Protein AF-A0A2C1KR64-F1 (afdb_monomer)

Foldseek 3Di:
DVVCVVPDDPLVVDPDDPDWDKDKDKDKDWDAPDDDPPPDDPPPPVPDDRTDTKMKMWMATPPSRDIDIDTDD

Nearest PDB structures (foldseek):
  1lxe-assembly1_A-2  TM=3.165E-01  e=1.648E+00  Sus scrofa
  3qrd-assembly3_A-2  TM=3.964E-01  e=3.679E+00  Homo sapiens
  2oba-assembly1_D  TM=4.109E-01  e=4.496E+00  Pseudomonas aeruginosa
  6fk0-assembly1_B  TM=3.424E-01  e=3.933E+00  Homo sapiens
  3sva-assembly1_A  TM=3.437E-01  e=7.679E+00  Homo sapiens

Solvent-accessible surface area (backbone atoms only — not comparable to full-atom values): 4922 Å² total; per-residue (Å²): 110,73,73,53,70,75,67,60,56,79,78,67,78,58,90,76,68,100,72,83,57,76,49,74,50,75,49,77,48,69,45,73,61,74,83,58,96,88,72,85,56,94,88,46,84,92,70,67,64,63,55,48,82,41,37,36,44,38,38,31,31,79,84,79,72,48,72,49,76,47,80,55,132

Mean predicted aligne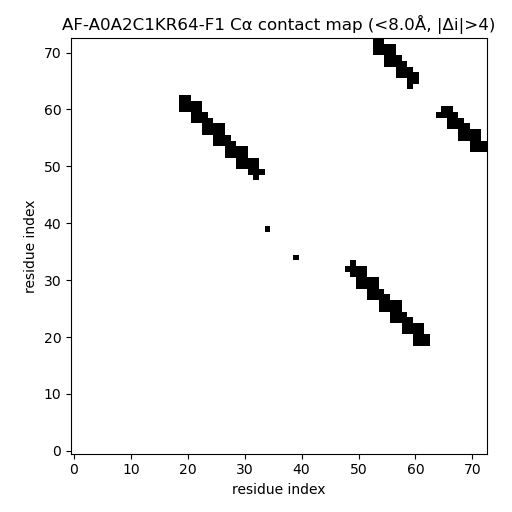d error: 12.03 Å

Sequence (73 aa):
MEFLERHEKATLARMEFPQIWLNTDKMIYSLNNVRKKGQGGREFDDVEESQFPTHIVVTADVHSQYMFRTDVA

Structure (mmCIF, N/CA/C/O backbone):
data_AF-A0A2C1KR64-F1
#
_entry.id   AF-A0A2C1KR64-F1
#
loop_
_atom_site.group_PDB
_atom_site.id
_atom_site.type_symbol
_atom_site.label_atom_id
_atom_site.label_alt_id
_atom_site.label_comp_id
_atom_site.label_asym_id
_atom_site.label_entity_id
_atom_site.label_seq_id
_atom_site.pdbx_PDB_ins_code
_atom_site.Cartn_x
_atom_site.Cartn_y
_atom_site.Cartn_z
_atom_site.occupancy
_atom_site.B_iso_or_equiv
_atom_site.auth_seq_id
_atom_site.auth_comp_id
_atom_site.auth_asym_id
_atom_site.auth_atom_id
_atom_site.pdbx_PDB_model_num
ATOM 1 N N . MET A 1 1 ? 9.091 10.962 9.547 1.00 48.94 1 MET A N 1
ATOM 2 C CA . MET A 1 1 ? 8.217 10.622 10.689 1.00 48.94 1 MET A CA 1
ATOM 3 C C . MET A 1 1 ? 7.805 11.844 11.502 1.00 48.94 1 MET A C 1
ATOM 5 O O . MET A 1 1 ? 6.659 11.893 11.909 1.00 48.94 1 MET A O 1
ATOM 9 N N . GLU A 1 2 ? 8.651 12.873 11.620 1.00 47.62 2 GLU A N 1
ATOM 10 C CA . GLU A 1 2 ? 8.371 14.101 12.396 1.00 47.62 2 GLU A CA 1
ATOM 11 C C . GLU A 1 2 ? 7.042 14.821 12.055 1.00 47.62 2 GLU A C 1
ATOM 13 O O . GLU A 1 2 ? 6.396 15.397 12.926 1.00 47.62 2 GLU A O 1
ATOM 18 N N . PHE A 1 3 ? 6.597 14.782 10.792 1.00 53.84 3 PHE A N 1
ATOM 19 C CA . PHE A 1 3 ? 5.333 15.406 10.375 1.00 53.84 3 PHE A CA 1
ATOM 20 C C . PHE A 1 3 ? 4.086 14.650 10.862 1.00 53.84 3 PHE A C 1
ATOM 22 O O . PHE A 1 3 ? 3.087 15.281 11.195 1.00 53.84 3 PHE A O 1
ATOM 29 N N . LEU A 1 4 ? 4.145 13.314 10.919 1.00 55.69 4 LEU A N 1
ATOM 30 C CA . LEU A 1 4 ? 3.059 12.496 11.463 1.00 55.69 4 LEU A CA 1
ATOM 31 C C . LEU A 1 4 ? 2.958 12.747 12.970 1.00 55.69 4 LEU A C 1
ATOM 33 O O . LEU A 1 4 ? 1.926 13.217 13.431 1.00 55.69 4 LEU A O 1
ATOM 37 N N . GLU A 1 5 ? 4.064 12.616 13.701 1.00 59.81 5 GLU A N 1
ATOM 38 C CA . GLU A 1 5 ? 4.099 12.784 15.163 1.00 59.81 5 GLU A CA 1
ATOM 39 C C . GLU A 1 5 ? 3.558 14.139 15.663 1.00 59.81 5 GLU A C 1
ATOM 41 O O . GLU A 1 5 ? 2.940 14.200 16.723 1.00 59.81 5 GLU A O 1
ATOM 46 N N . ARG A 1 6 ? 3.741 15.239 14.913 1.00 64.06 6 ARG A N 1
ATOM 47 C CA . ARG A 1 6 ? 3.201 16.566 15.290 1.00 64.06 6 ARG A CA 1
ATOM 48 C C . ARG A 1 6 ? 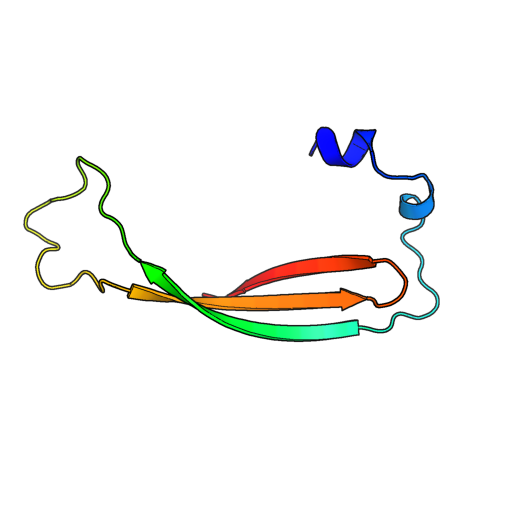1.698 16.727 15.080 1.00 64.06 6 ARG A C 1
ATOM 50 O O . ARG A 1 6 ? 1.089 17.570 15.738 1.00 64.06 6 ARG A O 1
ATOM 57 N N . HIS A 1 7 ? 1.125 16.011 14.118 1.00 63.19 7 HIS A N 1
ATOM 58 C CA . HIS A 1 7 ? -0.256 16.208 13.668 1.00 63.19 7 HIS A CA 1
ATOM 59 C C . HIS A 1 7 ? -1.174 15.022 13.983 1.00 63.19 7 HIS A C 1
ATOM 61 O O . HIS A 1 7 ? -2.386 15.118 13.769 1.00 63.19 7 HIS A O 1
ATOM 67 N N . GLU A 1 8 ? -0.632 13.932 14.525 1.00 58.03 8 GLU A N 1
ATOM 68 C CA . GLU A 1 8 ? -1.423 12.850 15.092 1.00 58.03 8 GLU A CA 1
ATOM 69 C C . GLU A 1 8 ? -2.279 13.374 16.252 1.00 58.03 8 GLU A C 1
ATOM 71 O O . GLU A 1 8 ? -1.798 13.831 17.289 1.00 58.03 8 GLU A O 1
ATOM 76 N N . LYS A 1 9 ? -3.602 13.330 16.067 1.00 58.31 9 LYS A N 1
ATOM 77 C CA . LYS A 1 9 ? -4.566 13.593 17.139 1.00 58.31 9 LYS A CA 1
ATOM 78 C C . LYS A 1 9 ? -4.394 12.531 18.230 1.00 58.31 9 LYS A C 1
ATOM 80 O O . LYS A 1 9 ? -4.179 11.366 17.917 1.00 58.31 9 LYS A O 1
ATOM 85 N N . ALA A 1 10 ? -4.601 12.905 19.496 1.00 57.09 10 ALA A N 1
ATOM 86 C CA . ALA A 1 10 ? -4.521 12.025 20.676 1.00 57.09 10 ALA A CA 1
ATOM 87 C C . ALA A 1 10 ? -5.314 10.699 20.572 1.00 57.09 10 ALA A C 1
ATOM 89 O O . ALA A 1 10 ? -5.058 9.761 21.322 1.00 57.09 10 ALA A O 1
ATOM 90 N N . THR A 1 11 ? -6.245 10.595 19.622 1.00 52.59 11 THR A N 1
ATOM 91 C CA . THR A 1 11 ? -6.933 9.362 19.219 1.00 52.59 11 THR A CA 1
ATOM 92 C C . THR A 1 11 ? -5.988 8.236 18.772 1.00 52.59 11 THR A C 1
ATOM 94 O O 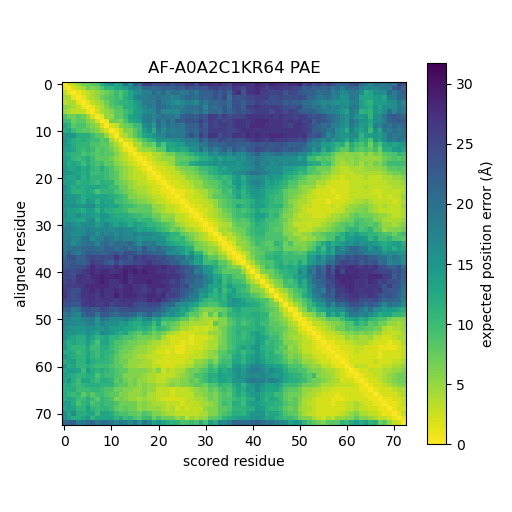. THR A 1 11 ? -6.382 7.079 18.825 1.00 52.59 11 THR A O 1
ATOM 97 N N . LEU A 1 12 ? -4.750 8.559 18.383 1.00 53.81 12 LEU A N 1
ATOM 98 C CA . LEU A 1 12 ? -3.718 7.613 17.940 1.00 53.81 12 LEU A CA 1
ATOM 99 C C . LEU A 1 12 ? -2.898 6.992 19.077 1.00 53.81 12 LEU A C 1
ATOM 101 O O . LEU A 1 12 ? -2.197 6.008 18.870 1.00 53.81 12 LEU A O 1
ATOM 105 N N . ALA A 1 13 ? -2.996 7.535 20.295 1.00 59.94 13 ALA A N 1
ATOM 106 C CA . ALA A 1 13 ? -2.268 7.003 21.448 1.00 59.94 13 ALA A CA 1
ATOM 107 C C . ALA A 1 13 ? -2.790 5.624 21.892 1.00 59.94 13 ALA A C 1
ATOM 109 O O . ALA A 1 13 ? -2.121 4.910 22.638 1.00 59.94 13 ALA A O 1
ATOM 110 N N . ARG A 1 14 ? -3.994 5.243 21.451 1.00 63.62 14 ARG A N 1
ATOM 111 C CA . ARG A 1 14 ? -4.600 3.947 21.749 1.00 63.62 14 ARG A CA 1
ATOM 112 C C . ARG A 1 14 ? -4.416 3.000 20.567 1.00 63.62 14 ARG A C 1
ATOM 114 O O . ARG A 1 14 ? -5.116 3.104 19.570 1.00 63.62 14 ARG A O 1
ATOM 121 N N . MET A 1 15 ? -3.512 2.037 20.734 1.00 69.50 15 MET A N 1
ATOM 122 C CA . MET A 1 15 ? -3.325 0.892 19.828 1.00 69.50 15 MET A CA 1
ATOM 123 C C . MET A 1 15 ? -4.278 -0.280 20.133 1.00 69.50 15 MET A C 1
ATOM 125 O O . MET A 1 15 ? -4.120 -1.374 19.597 1.00 69.50 15 MET A O 1
ATOM 129 N N . GLU A 1 16 ? -5.254 -0.075 21.018 1.00 75.19 16 GLU A N 1
ATOM 130 C CA . GLU A 1 16 ? -6.227 -1.091 21.409 1.00 75.19 16 GLU A CA 1
ATOM 131 C C . GLU A 1 16 ? -7.535 -0.885 20.649 1.00 75.19 16 GLU A C 1
ATOM 133 O O . GLU A 1 16 ? -8.247 0.100 20.857 1.00 75.19 16 GLU A O 1
ATOM 138 N N . PHE A 1 17 ? -7.869 -1.852 19.799 1.00 75.62 17 PHE A N 1
ATOM 139 C CA . PHE A 1 17 ? -9.097 -1.858 19.016 1.00 75.62 17 PHE A CA 1
ATOM 140 C C . PHE A 1 17 ? -9.902 -3.115 19.380 1.00 75.62 17 PHE A C 1
ATOM 142 O O . PHE A 1 17 ? -9.491 -4.216 19.014 1.00 75.62 17 PHE A O 1
ATOM 149 N N . PRO A 1 18 ? -11.034 -2.995 20.103 1.00 80.38 18 PRO A N 1
ATOM 150 C CA . PRO A 1 18 ? -11.851 -4.151 20.492 1.00 80.38 18 PRO A CA 1
ATOM 151 C C . PRO A 1 18 ? -12.405 -4.931 19.293 1.00 80.38 18 PRO A C 1
ATOM 153 O O . PRO A 1 18 ? -12.653 -6.130 19.386 1.00 80.38 18 PRO A O 1
ATOM 156 N N . GLN A 1 19 ? -12.609 -4.240 18.171 1.00 80.88 19 GLN A N 1
ATOM 157 C CA . GLN A 1 19 ? -13.051 -4.803 16.906 1.00 80.88 19 GLN A CA 1
ATOM 158 C C . GLN A 1 19 ? -12.484 -3.962 15.761 1.00 80.88 19 GLN A C 1
ATOM 160 O O . GLN A 1 19 ? -12.427 -2.737 15.867 1.00 80.88 19 GLN A O 1
ATOM 165 N N . ILE A 1 20 ? -12.083 -4.626 14.677 1.00 81.56 20 ILE A N 1
ATOM 166 C CA . ILE A 1 20 ? -11.518 -3.997 13.480 1.00 81.56 20 ILE A CA 1
ATOM 167 C C . ILE A 1 20 ? -12.270 -4.528 12.258 1.00 81.56 20 ILE A C 1
ATOM 169 O O . ILE A 1 20 ? -12.505 -5.734 12.150 1.00 81.56 20 ILE A O 1
ATOM 173 N N . TRP A 1 21 ? -12.636 -3.636 11.341 1.00 85.12 21 TRP A N 1
ATOM 174 C CA . TRP A 1 21 ? -13.283 -3.959 10.073 1.00 85.12 21 TRP A CA 1
ATOM 175 C C . TRP A 1 21 ? -12.318 -3.668 8.932 1.00 85.12 21 TRP A C 1
ATOM 177 O O . TRP A 1 21 ? -12.275 -2.563 8.394 1.00 85.12 21 TRP A O 1
ATOM 187 N N . LEU A 1 22 ? -11.537 -4.686 8.577 1.00 87.25 22 LEU A N 1
ATOM 188 C CA . LEU A 1 22 ? -10.516 -4.586 7.544 1.00 87.25 22 LEU A CA 1
ATOM 189 C C . LEU A 1 22 ? -11.124 -4.759 6.154 1.00 87.25 22 LEU A C 1
ATOM 191 O O . LEU A 1 22 ? -11.815 -5.740 5.880 1.00 87.25 22 LEU A O 1
ATOM 195 N N . ASN A 1 23 ? -10.808 -3.825 5.266 1.00 89.00 23 ASN A N 1
ATOM 196 C CA . ASN A 1 23 ? -11.039 -3.943 3.838 1.00 89.00 23 ASN A CA 1
ATOM 197 C C . ASN A 1 23 ? -9.682 -3.969 3.128 1.00 89.00 23 ASN A C 1
ATOM 199 O O . ASN A 1 23 ? -8.894 -3.032 3.274 1.00 89.00 23 ASN A O 1
ATOM 203 N N . THR A 1 24 ? -9.407 -5.054 2.406 1.00 90.69 24 THR A N 1
ATOM 204 C CA . THR A 1 24 ? -8.143 -5.275 1.700 1.00 90.69 24 THR A CA 1
ATOM 205 C C . THR A 1 24 ? -8.393 -5.325 0.205 1.00 90.69 24 THR A C 1
ATOM 207 O O . THR A 1 24 ? -9.190 -6.136 -0.262 1.00 90.69 24 THR A O 1
ATOM 210 N N . ASP A 1 25 ? -7.653 -4.508 -0.534 1.00 91.12 25 ASP A N 1
ATOM 211 C CA . ASP A 1 25 ? -7.653 -4.492 -1.990 1.00 91.12 25 ASP A CA 1
ATOM 212 C C . ASP A 1 25 ? -6.233 -4.705 -2.536 1.00 91.12 25 ASP A C 1
ATOM 214 O O . ASP A 1 25 ? -5.230 -4.341 -1.909 1.00 91.12 25 ASP A O 1
ATOM 218 N N . LYS A 1 26 ? -6.147 -5.318 -3.718 1.00 90.88 26 LYS A N 1
ATOM 219 C CA . LYS A 1 26 ? -4.901 -5.543 -4.448 1.00 90.88 26 LYS A CA 1
ATOM 220 C C . LYS A 1 26 ? -4.947 -4.758 -5.746 1.00 90.88 26 LYS A C 1
ATOM 222 O O . LYS A 1 26 ? -5.703 -5.080 -6.657 1.00 90.88 26 LYS A O 1
ATOM 227 N N . MET A 1 27 ? -4.039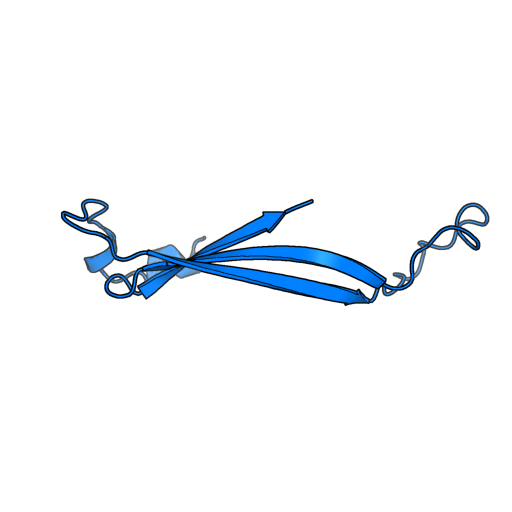 -3.801 -5.869 1.0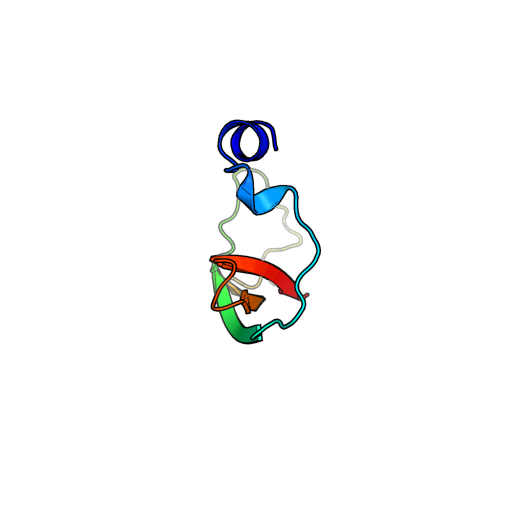0 88.06 27 MET A N 1
ATOM 228 C CA . MET A 1 27 ? -3.860 -3.047 -7.100 1.00 88.06 27 MET A CA 1
ATOM 229 C C . MET A 1 27 ? -2.616 -3.543 -7.835 1.00 88.06 27 MET A C 1
ATOM 231 O O . MET A 1 27 ? -1.562 -3.777 -7.242 1.00 88.06 27 MET A O 1
ATOM 235 N N . ILE A 1 28 ? -2.751 -3.700 -9.149 1.00 88.50 28 ILE A N 1
ATOM 236 C CA . ILE A 1 28 ? -1.647 -3.984 -10.062 1.00 88.50 28 ILE A CA 1
ATOM 237 C C . ILE A 1 28 ? -1.474 -2.746 -10.929 1.00 88.50 28 ILE A C 1
ATOM 239 O O . ILE A 1 28 ? -2.429 -2.320 -11.580 1.00 88.50 28 ILE A O 1
ATOM 243 N N . TYR A 1 29 ? -0.281 -2.164 -10.934 1.00 82.50 29 TYR A N 1
ATOM 244 C CA . TYR A 1 29 ? 0.034 -1.050 -11.818 1.00 82.50 29 TYR A CA 1
ATOM 245 C C . TYR A 1 29 ? 1.387 -1.251 -12.483 1.00 82.50 29 TYR A C 1
ATOM 247 O O . TYR A 1 29 ? 2.317 -1.804 -11.903 1.00 82.50 29 TYR A O 1
ATOM 255 N N . SER A 1 30 ? 1.491 -0.770 -13.714 1.00 84.50 30 SER A N 1
ATOM 256 C CA . SER A 1 30 ? 2.732 -0.785 -14.475 1.00 84.50 30 SER A CA 1
ATOM 257 C C . SER A 1 30 ? 3.450 0.542 -14.289 1.00 84.50 30 SER A C 1
ATOM 259 O O . SER A 1 30 ? 2.939 1.591 -14.688 1.00 84.50 30 SER A O 1
ATOM 261 N N . LEU A 1 31 ? 4.630 0.512 -13.671 1.00 80.88 31 LEU A N 1
ATOM 262 C CA . LEU A 1 31 ? 5.490 1.688 -13.595 1.00 80.88 31 LEU A CA 1
ATOM 263 C C . LEU A 1 31 ? 6.333 1.797 -14.856 1.00 80.88 31 LEU A C 1
ATOM 265 O O . LEU A 1 31 ? 6.976 0.834 -15.268 1.00 80.88 31 LEU A O 1
ATOM 269 N N . ASN A 1 32 ? 6.371 2.997 -15.429 1.00 79.56 32 ASN A N 1
ATOM 270 C CA . ASN A 1 32 ? 7.295 3.298 -16.510 1.00 79.56 32 ASN A CA 1
ATOM 271 C C . ASN A 1 32 ? 8.716 3.356 -15.953 1.00 79.56 32 ASN A C 1
ATOM 273 O O . ASN A 1 32 ? 9.019 4.177 -15.081 1.00 79.56 32 ASN A O 1
ATOM 277 N N . ASN A 1 33 ? 9.593 2.521 -16.497 1.00 73.94 33 ASN A N 1
ATOM 278 C CA . ASN A 1 33 ? 11.009 2.574 -16.184 1.00 73.94 33 ASN A CA 1
ATOM 279 C C . ASN A 1 33 ? 11.666 3.734 -16.949 1.00 73.94 33 ASN A C 1
ATOM 281 O O . ASN A 1 33 ? 12.150 3.577 -18.070 1.00 73.94 33 ASN A O 1
ATOM 285 N N . VAL A 1 34 ? 11.633 4.939 -16.376 1.00 73.69 34 VAL A N 1
ATOM 286 C CA . VAL A 1 34 ? 12.281 6.110 -16.983 1.00 73.69 34 VAL A CA 1
ATOM 287 C C . VAL A 1 34 ? 13.766 6.107 -16.620 1.00 73.69 34 VAL A C 1
ATOM 289 O O . VAL A 1 34 ? 14.132 6.376 -15.474 1.00 73.69 34 VAL A O 1
ATOM 292 N N . ARG A 1 35 ? 14.625 5.848 -17.615 1.00 67.56 35 ARG A N 1
ATOM 293 C CA . ARG A 1 35 ? 16.090 5.876 -17.470 1.00 67.56 35 ARG A CA 1
ATOM 294 C C . ARG A 1 35 ? 16.557 7.202 -16.859 1.00 67.56 35 ARG A C 1
ATOM 296 O O . ARG A 1 35 ? 16.257 8.279 -17.382 1.00 67.56 35 ARG A O 1
ATOM 303 N N . LYS A 1 36 ? 17.361 7.144 -15.792 1.00 71.56 36 LYS A N 1
ATOM 304 C CA . LYS A 1 36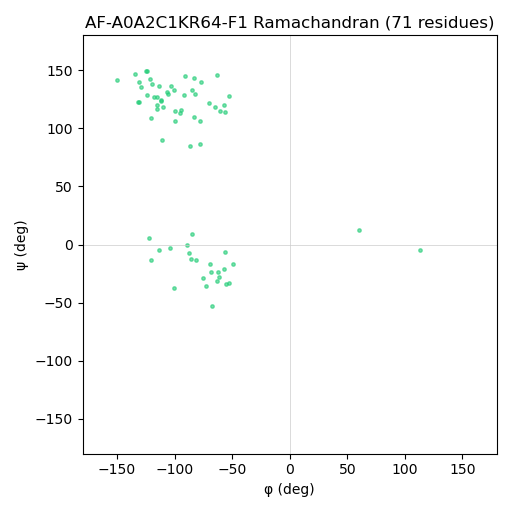 ? 18.071 8.328 -15.286 1.00 71.56 36 LYS A CA 1
AT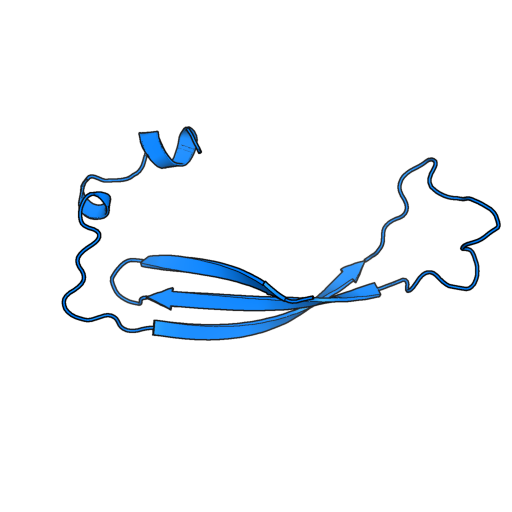OM 305 C C . LYS A 1 36 ? 19.360 8.544 -16.080 1.00 71.56 36 LYS A C 1
ATOM 307 O O . LYS A 1 36 ? 20.046 7.600 -16.472 1.00 71.56 36 LYS A O 1
ATOM 312 N N . LYS A 1 37 ? 19.706 9.813 -16.323 1.00 65.25 37 LYS A N 1
ATOM 313 C CA . LYS A 1 37 ? 20.914 10.209 -17.065 1.00 65.25 37 LYS A CA 1
ATOM 314 C C . LYS A 1 37 ? 22.158 9.598 -16.396 1.00 65.25 37 LYS A C 1
ATOM 316 O O . LYS A 1 37 ? 22.470 9.960 -15.268 1.00 65.25 37 LYS A O 1
ATOM 321 N N . GLY A 1 38 ? 22.839 8.681 -17.090 1.00 69.44 38 GLY A N 1
ATOM 322 C CA . GLY A 1 38 ? 24.025 7.966 -16.591 1.00 69.44 38 GLY A CA 1
ATOM 323 C C . GLY A 1 38 ? 23.857 6.454 -16.369 1.00 69.44 38 GLY A C 1
ATOM 324 O O . GLY A 1 38 ? 24.850 5.799 -16.083 1.00 69.44 38 GLY A O 1
ATOM 325 N N . GLN A 1 39 ? 22.653 5.887 -16.534 1.00 65.50 39 GLN A N 1
ATOM 326 C CA . GLN A 1 39 ? 22.400 4.439 -16.375 1.00 65.50 39 GLN A CA 1
ATOM 327 C C . GLN A 1 39 ? 22.591 3.589 -17.652 1.00 65.50 39 GLN A C 1
ATOM 329 O O . GLN A 1 39 ? 22.422 2.379 -17.604 1.00 65.50 39 GLN A O 1
ATOM 334 N N . GLY A 1 40 ? 22.949 4.183 -18.794 1.00 58.62 40 GLY A N 1
ATOM 335 C CA . GLY A 1 40 ? 23.085 3.457 -20.064 1.00 58.62 40 GLY A CA 1
ATOM 336 C C . GLY A 1 40 ? 24.467 2.829 -20.255 1.00 58.62 40 GLY A C 1
ATOM 337 O O . GLY A 1 40 ? 25.332 3.439 -20.881 1.00 58.62 40 GLY A O 1
ATOM 338 N N . GLY A 1 41 ? 24.679 1.626 -19.720 1.00 62.12 41 GLY A N 1
ATOM 339 C CA . GLY A 1 41 ? 25.774 0.741 -20.128 1.00 62.12 41 GLY A CA 1
ATOM 340 C C . GLY A 1 41 ? 25.323 -0.198 -21.252 1.00 62.12 41 GLY A C 1
ATOM 341 O O . GLY A 1 41 ? 24.181 -0.645 -21.249 1.00 62.12 41 GLY A O 1
ATOM 342 N N . ARG A 1 42 ? 26.224 -0.530 -22.190 1.00 58.97 42 ARG A N 1
ATOM 343 C CA . ARG A 1 42 ? 25.987 -1.415 -23.359 1.00 58.97 42 ARG A CA 1
ATOM 344 C C . ARG A 1 42 ? 25.463 -2.829 -23.033 1.00 58.97 42 ARG A C 1
ATOM 346 O O . ARG A 1 42 ? 25.163 -3.573 -23.956 1.00 58.97 42 ARG A O 1
ATOM 353 N N . GLU A 1 43 ? 25.377 -3.207 -21.760 1.00 57.69 43 GLU A N 1
ATOM 354 C CA . GLU A 1 43 ? 24.939 -4.533 -21.301 1.00 57.69 43 GLU A CA 1
ATOM 355 C C . GLU A 1 43 ? 23.418 -4.674 -21.108 1.00 57.69 43 GLU A C 1
ATOM 357 O O . GLU A 1 43 ? 22.953 -5.786 -20.884 1.00 57.69 43 GLU A O 1
ATOM 362 N N . PHE A 1 44 ? 22.632 -3.593 -21.213 1.00 55.94 44 PHE A N 1
ATOM 363 C CA . PHE A 1 44 ? 21.203 -3.610 -20.843 1.00 55.94 44 PHE A CA 1
ATOM 364 C C . PHE A 1 44 ? 20.225 -3.222 -21.966 1.00 55.94 44 PHE A C 1
ATOM 366 O O . PHE A 1 44 ? 19.026 -3.122 -21.714 1.00 55.94 44 PHE A O 1
ATOM 373 N N . ASP A 1 45 ? 20.691 -3.015 -23.203 1.00 58.50 45 ASP A N 1
ATOM 374 C CA . ASP A 1 45 ? 19.824 -2.522 -24.291 1.00 58.50 45 ASP A CA 1
ATOM 375 C C . ASP A 1 45 ? 18.749 -3.528 -24.751 1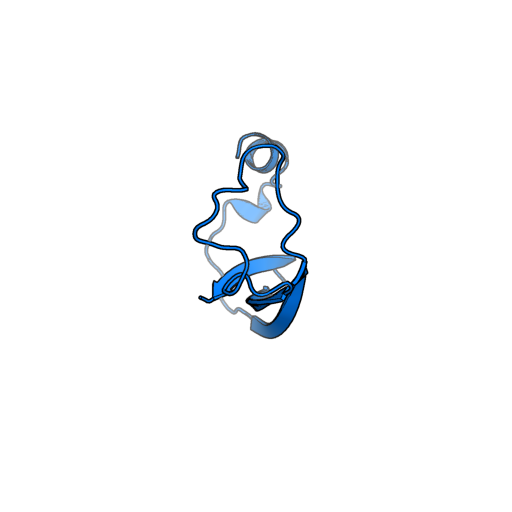.00 58.50 45 ASP A C 1
ATOM 377 O O . ASP A 1 45 ? 17.699 -3.092 -25.215 1.00 58.50 45 ASP A O 1
ATOM 381 N N . ASP A 1 46 ? 18.947 -4.836 -24.543 1.00 56.84 46 ASP A N 1
ATOM 382 C CA . ASP A 1 46 ? 17.995 -5.879 -24.971 1.00 56.84 46 ASP A CA 1
ATOM 383 C C . ASP A 1 46 ? 17.147 -6.478 -23.825 1.00 56.84 46 ASP A C 1
ATOM 385 O O . ASP A 1 46 ? 16.293 -7.328 -24.076 1.00 56.84 46 ASP A O 1
ATOM 389 N N . VAL A 1 47 ? 17.368 -6.070 -22.564 1.00 58.00 47 VAL A N 1
ATOM 390 C CA . VAL A 1 47 ? 16.800 -6.751 -21.371 1.00 58.00 47 VAL A CA 1
ATOM 391 C C . VAL A 1 47 ? 15.907 -5.844 -20.513 1.00 58.00 47 VAL A C 1
ATOM 393 O O . VAL A 1 47 ? 15.173 -6.329 -19.654 1.00 58.00 47 VAL A O 1
ATOM 396 N N . GLU A 1 48 ? 15.924 -4.527 -20.717 1.00 62.62 48 GLU A N 1
ATOM 397 C CA . GLU A 1 48 ? 15.130 -3.625 -19.880 1.00 62.62 48 GLU A CA 1
ATOM 398 C C . GLU A 1 48 ? 13.649 -3.623 -20.279 1.00 62.62 48 GLU A C 1
ATOM 400 O O . GLU A 1 48 ? 13.243 -3.012 -21.270 1.00 62.62 48 GLU A O 1
ATOM 405 N N . GLU A 1 49 ? 12.812 -4.263 -19.458 1.00 64.94 49 GLU A N 1
ATOM 406 C CA . GLU A 1 49 ? 11.362 -4.099 -19.531 1.00 64.94 49 GLU A CA 1
ATOM 407 C C . GLU A 1 49 ? 10.997 -2.614 -19.369 1.00 64.94 49 GLU A C 1
ATOM 409 O O . GLU A 1 49 ? 11.284 -1.968 -18.357 1.00 64.94 49 GLU A O 1
ATOM 414 N N . SER A 1 50 ? 10.339 -2.054 -20.390 1.00 66.75 50 SER A N 1
ATOM 415 C CA . SER A 1 50 ? 9.872 -0.660 -20.377 1.00 66.75 50 SER A CA 1
ATOM 416 C C . SER A 1 50 ? 8.842 -0.397 -19.274 1.00 66.75 50 SER A C 1
ATOM 418 O O . SER A 1 50 ? 8.646 0.756 -18.873 1.00 66.75 50 SER A O 1
ATOM 420 N N . GLN A 1 51 ? 8.150 -1.445 -18.830 1.00 69.81 51 GLN A N 1
ATOM 421 C CA . GLN A 1 51 ? 7.134 -1.384 -17.797 1.00 69.81 51 GLN A CA 1
ATOM 422 C C . GLN A 1 51 ? 7.372 -2.483 -16.777 1.00 69.81 51 GLN A C 1
ATOM 424 O O . GLN A 1 51 ? 7.356 -3.656 -17.132 1.00 69.81 51 GLN A O 1
ATOM 429 N N . PHE A 1 52 ? 7.525 -2.091 -15.515 1.00 76.12 52 PHE A N 1
ATOM 430 C CA . PHE A 1 52 ? 7.626 -3.039 -14.416 1.00 76.12 52 PHE A CA 1
ATOM 431 C C . PHE A 1 52 ? 6.249 -3.234 -13.779 1.00 76.12 52 PHE A C 1
ATOM 433 O O . PHE A 1 52 ? 5.721 -2.280 -13.184 1.00 76.12 52 PHE A O 1
ATOM 440 N N . PRO A 1 53 ? 5.642 -4.431 -13.89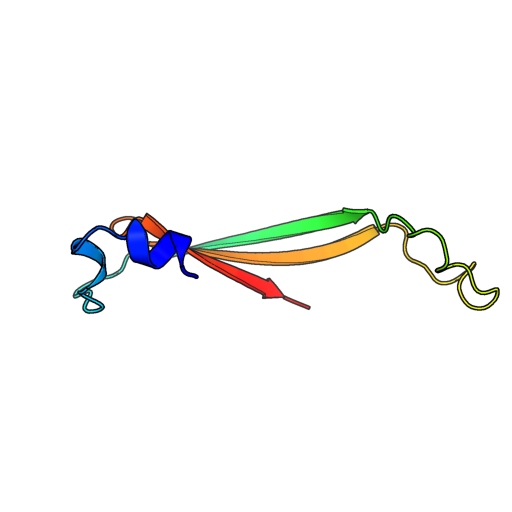2 1.00 79.44 53 PRO A N 1
ATOM 441 C CA . PRO A 1 53 ? 4.418 -4.731 -13.169 1.00 79.44 53 PRO A CA 1
ATOM 442 C C . PRO A 1 53 ? 4.726 -4.715 -11.672 1.00 79.44 53 PRO A C 1
ATOM 444 O O . PRO A 1 53 ? 5.547 -5.478 -11.177 1.00 79.44 53 PRO A O 1
ATOM 447 N N . THR A 1 54 ? 4.078 -3.808 -10.950 1.00 82.88 54 THR A N 1
ATOM 448 C CA . THR A 1 54 ? 4.201 -3.688 -9.499 1.00 82.88 54 THR A CA 1
ATOM 449 C C . THR A 1 54 ? 2.870 -4.048 -8.862 1.00 82.88 54 THR A C 1
ATOM 451 O O . THR A 1 54 ? 1.800 -3.630 -9.319 1.00 82.88 54 THR A O 1
ATOM 454 N N . HIS A 1 55 ? 2.932 -4.829 -7.791 1.00 89.69 55 HIS A N 1
ATOM 455 C CA . HIS A 1 55 ? 1.767 -5.202 -7.009 1.00 89.69 55 HIS A CA 1
ATOM 456 C C . HIS A 1 55 ? 1.789 -4.451 -5.687 1.00 89.69 55 HIS A C 1
ATOM 458 O O . HIS A 1 55 ? 2.794 -4.462 -4.980 1.00 89.69 55 HIS A O 1
ATOM 464 N N . ILE A 1 56 ? 0.664 -3.844 -5.326 1.00 91.00 56 ILE A N 1
ATOM 465 C CA . ILE A 1 56 ? 0.464 -3.320 -3.979 1.00 91.00 56 ILE A CA 1
ATOM 466 C C . ILE A 1 56 ? -0.748 -3.977 -3.351 1.00 91.00 56 ILE A C 1
ATOM 468 O O . ILE A 1 56 ? -1.760 -4.230 -4.009 1.00 91.00 56 ILE A O 1
ATOM 472 N N . VAL A 1 57 ? -0.632 -4.239 -2.058 1.00 91.50 57 VAL A N 1
ATOM 473 C CA . VAL A 1 57 ? -1.753 -4.642 -1.221 1.00 91.50 57 VAL A CA 1
ATOM 474 C C . VAL A 1 57 ? -2.012 -3.499 -0.258 1.00 91.50 57 VAL A C 1
ATOM 476 O O . VAL A 1 57 ? -1.105 -3.034 0.438 1.00 91.50 57 VAL A O 1
ATOM 479 N N . VAL A 1 58 ? -3.249 -3.018 -0.262 1.00 91.12 58 VAL A N 1
ATOM 480 C CA . VAL A 1 58 ? -3.704 -1.926 0.590 1.00 91.12 58 VAL A CA 1
ATOM 481 C C . VAL A 1 58 ? -4.793 -2.470 1.493 1.00 91.12 58 VAL A C 1
ATOM 483 O O . VAL A 1 58 ? -5.767 -3.040 1.015 1.00 91.12 58 VAL A O 1
ATOM 486 N N . THR A 1 59 ? -4.638 -2.273 2.794 1.00 91.38 59 THR A N 1
ATOM 487 C CA . THR A 1 59 ? -5.634 -2.650 3.793 1.00 91.38 59 THR A CA 1
ATOM 488 C C . THR A 1 59 ? -5.997 -1.429 4.614 1.00 91.38 59 THR A C 1
ATOM 490 O O . THR A 1 59 ? -5.113 -0.767 5.155 1.00 91.38 59 THR A O 1
ATOM 493 N N . ALA A 1 60 ? -7.286 -1.141 4.739 1.00 89.44 60 ALA A N 1
ATOM 494 C CA . ALA A 1 60 ? -7.790 -0.055 5.565 1.00 89.44 60 ALA A CA 1
ATOM 495 C C . ALA A 1 60 ? -8.811 -0.566 6.576 1.00 89.44 60 ALA A C 1
ATOM 497 O O . ALA A 1 60 ? -9.546 -1.512 6.295 1.00 89.44 60 ALA A O 1
ATOM 498 N N . ASP A 1 61 ? -8.880 0.086 7.732 1.00 86.12 61 ASP A N 1
ATOM 499 C CA . ASP A 1 61 ? -9.985 -0.102 8.667 1.00 86.12 61 ASP A CA 1
ATOM 500 C C . ASP A 1 61 ? -10.995 1.046 8.545 1.00 86.12 61 ASP A C 1
ATOM 502 O O . ASP A 1 61 ? -10.634 2.226 8.520 1.00 86.12 61 ASP A O 1
ATOM 506 N N . VAL A 1 62 ? -12.279 0.688 8.472 1.00 79.69 62 VAL A N 1
ATOM 507 C CA . VAL A 1 62 ? -13.379 1.624 8.180 1.00 79.69 62 VAL A CA 1
ATOM 508 C C . VAL A 1 62 ? -13.525 2.706 9.255 1.00 79.69 62 VAL A C 1
ATOM 510 O O . VAL A 1 62 ? -13.938 3.825 8.948 1.00 79.69 62 VAL A O 1
ATOM 513 N N . HIS A 1 63 ? -13.199 2.396 10.511 1.00 79.44 63 HIS A N 1
ATOM 514 C CA . HIS A 1 63 ? -13.472 3.289 11.640 1.00 79.44 63 HIS A CA 1
ATOM 515 C C . HIS A 1 63 ? -12.257 4.087 12.096 1.00 79.44 63 HIS A C 1
ATOM 517 O O . HIS A 1 63 ? -12.394 5.252 12.465 1.00 79.44 63 HIS A O 1
ATOM 523 N N . SER A 1 64 ? -11.076 3.483 12.067 1.00 76.44 64 SER A N 1
ATOM 524 C CA . SER A 1 64 ? -9.842 4.129 12.507 1.00 76.44 64 SER A CA 1
ATOM 525 C C . SER A 1 64 ? -9.229 5.049 11.452 1.00 76.44 64 SER A C 1
ATOM 527 O O . SER A 1 64 ? -8.363 5.854 11.781 1.00 76.44 64 SER A O 1
ATOM 529 N N . GLN A 1 65 ? -9.692 4.960 10.197 1.00 75.62 65 GLN A N 1
ATOM 530 C CA . GLN A 1 65 ? -9.154 5.709 9.056 1.00 75.62 65 GLN A CA 1
ATOM 531 C C . GLN A 1 65 ? -7.667 5.419 8.784 1.00 75.62 65 GLN A C 1
ATOM 533 O O . GLN A 1 65 ? -7.038 6.123 7.990 1.00 75.62 65 GLN A O 1
ATOM 538 N N . TYR A 1 66 ? -7.100 4.378 9.406 1.00 78.44 66 TYR A N 1
ATOM 539 C CA . TYR A 1 66 ? -5.760 3.910 9.082 1.00 78.44 66 TYR A CA 1
ATOM 540 C C . TYR A 1 66 ? -5.778 3.115 7.793 1.00 78.44 66 TYR A C 1
ATOM 542 O O . TYR A 1 66 ? -6.664 2.295 7.545 1.00 78.44 66 TYR A O 1
ATOM 550 N N . MET A 1 67 ? -4.738 3.346 7.001 1.00 83.50 67 MET A N 1
ATOM 551 C CA . MET A 1 67 ? -4.499 2.648 5.757 1.00 83.50 67 MET A CA 1
ATOM 552 C C . MET A 1 67 ? -3.055 2.162 5.740 1.00 83.50 67 MET A C 1
ATOM 554 O O . MET A 1 67 ? -2.113 2.944 5.863 1.00 83.50 67 MET A O 1
ATOM 558 N N . PHE A 1 68 ? -2.897 0.857 5.585 1.00 86.44 68 PHE A N 1
ATOM 559 C CA . PHE A 1 68 ? -1.622 0.170 5.499 1.00 86.44 68 PHE A CA 1
ATOM 560 C C . PHE A 1 68 ? -1.397 -0.236 4.051 1.00 86.44 68 PHE A C 1
ATOM 562 O O . PHE A 1 68 ? -2.268 -0.841 3.427 1.00 86.44 68 PHE A O 1
ATOM 569 N N . ARG A 1 69 ? -0.226 0.092 3.512 1.00 89.75 69 ARG A N 1
ATOM 570 C CA . ARG A 1 69 ? 0.191 -0.312 2.169 1.00 89.75 69 ARG A CA 1
ATOM 571 C C . ARG A 1 69 ? 1.453 -1.147 2.274 1.00 89.75 69 ARG A C 1
ATOM 573 O O . ARG A 1 69 ? 2.370 -0.784 3.009 1.00 89.75 69 ARG A O 1
ATOM 580 N N . THR A 1 70 ? 1.514 -2.219 1.498 1.00 88.19 70 THR A N 1
ATOM 581 C CA . THR A 1 70 ? 2.747 -2.964 1.268 1.00 88.19 70 THR A CA 1
ATOM 582 C C . THR A 1 70 ? 2.946 -3.198 -0.225 1.00 88.19 70 THR A C 1
ATOM 584 O O . THR A 1 70 ? 1.983 -3.445 -0.956 1.00 88.19 70 THR A O 1
ATOM 587 N N . ASP A 1 71 ? 4.194 -3.077 -0.667 1.00 86.69 71 ASP A N 1
ATOM 588 C CA . ASP A 1 71 ? 4.603 -3.358 -2.037 1.00 86.69 71 ASP A CA 1
ATOM 589 C C . ASP A 1 71 ? 5.049 -4.835 -2.089 1.00 86.69 71 ASP A C 1
ATOM 591 O O . ASP A 1 71 ? 5.823 -5.281 -1.240 1.00 86.69 71 ASP A O 1
ATOM 595 N N . VAL A 1 72 ? 4.518 -5.613 -3.037 1.00 79.94 72 VAL A N 1
ATOM 596 C CA . VAL A 1 72 ? 4.764 -7.059 -3.171 1.00 79.94 72 VAL A CA 1
ATOM 597 C C . VAL A 1 72 ? 5.609 -7.299 -4.422 1.00 79.94 72 VAL A C 1
ATOM 599 O O . VAL A 1 72 ? 5.173 -6.958 -5.524 1.00 79.94 72 VAL A O 1
ATOM 602 N N . ALA A 1 73 ? 6.809 -7.854 -4.223 1.00 65.69 73 ALA A N 1
ATOM 603 C CA . ALA A 1 73 ? 7.790 -8.185 -5.261 1.00 65.69 73 ALA A CA 1
ATOM 604 C C . ALA A 1 73 ? 7.749 -9.672 -5.633 1.00 65.69 73 ALA A C 1
ATOM 606 O O . ALA A 1 73 ? 7.510 -10.497 -4.719 1.00 65.69 73 ALA A O 1
#

Secondary structure (DSSP, 8-state):
-HHHHHH--GGGG----S---EEEEEEEEEEE----TT---TTSTTT--SEEEEEEEEEEETTT--EEEEEE-

pLDDT: mean 73.34, std 12.87, range [47.62, 91.5]

Radius of gyration: 19.4 Å; Cα contacts (8 Å, |Δi|>4): 80; chains: 1; bounding box: 40×25×47 Å